Protein AF-A0A0G0Q361-F1 (afdb_monomer)

Nearest PDB structures (foldseek):
  6uvn-assembly1_A  TM=2.676E-01  e=7.810E+00  Vibrio cholerae
  8z0l-assembly1_F  TM=1.669E-01  e=5.696E+00  Selenomonas sp.
  3zus-assembly3_C  TM=1.920E-01  e=8.319E+00  Clostridium botulinum

Foldseek 3Di:
DPPPPAFAAPVPFDDDDPVCVVVVVVVCVVCVVVVNNVPDDDDGDHDNDDDDPQWAWEWEADVVVRDIDIDIDGPVVVVVADKAQDDFDPVVVDTDGRYIYGDDPPDDDDDDDD

Radius of gyration: 15.85 Å; Cα contacts (8 Å, |Δi|>4): 125; chains: 1; bounding box: 40×28×35 Å

pLDDT: mean 84.81, std 16.66, range [27.48, 98.44]

Secondary structure (DSSP, 8-state):
-----PPPBTTTSPPP-GGGHHHHHHHHHHHHHTT-TTT-------BSS---TTEEEEEEEETTTTEEEEEEEEHHHHTTS-EEEEEEE-TTSS-EEEEEEEPSSS--------

Structure (mmCIF, N/CA/C/O backbone):
data_AF-A0A0G0Q361-F1
#
_entry.id   AF-A0A0G0Q361-F1
#
loop_
_atom_site.group_PDB
_atom_site.id
_atom_site.type_symbol
_a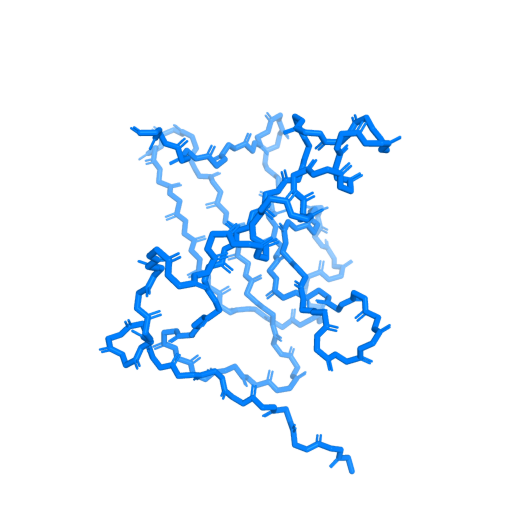tom_site.label_atom_id
_atom_site.label_alt_id
_atom_site.label_comp_id
_atom_site.label_asym_id
_atom_site.label_entity_id
_atom_site.label_seq_id
_atom_site.pdbx_PDB_ins_code
_atom_site.Cartn_x
_atom_site.Cartn_y
_atom_site.Cartn_z
_atom_site.occupancy
_atom_site.B_iso_or_equiv
_atom_site.auth_seq_id
_atom_site.auth_comp_id
_atom_site.auth_asym_id
_atom_site.auth_atom_id
_atom_site.pdbx_PDB_model_num
ATOM 1 N N . MET A 1 1 ? -15.574 -9.344 -19.715 1.00 39.31 1 MET A N 1
ATOM 2 C CA . MET A 1 1 ? -14.691 -9.031 -18.573 1.00 39.31 1 MET A CA 1
ATOM 3 C C . MET A 1 1 ? -15.320 -7.859 -17.848 1.00 39.31 1 MET A C 1
ATOM 5 O O . MET A 1 1 ? -15.777 -6.952 -18.533 1.00 39.31 1 MET A O 1
ATOM 9 N N . ALA A 1 2 ? -15.458 -7.914 -16.521 1.00 37.78 2 ALA A N 1
ATOM 10 C CA . ALA A 1 2 ? -15.893 -6.731 -15.781 1.00 37.78 2 ALA A CA 1
ATOM 11 C C . ALA A 1 2 ? -14.838 -5.635 -16.006 1.00 37.78 2 ALA A C 1
ATOM 13 O O . ALA A 1 2 ? -13.649 -5.967 -15.981 1.00 37.78 2 ALA A O 1
ATOM 14 N N . PRO A 1 3 ? -15.234 -4.388 -16.301 1.00 42.88 3 PRO A N 1
ATOM 15 C CA . PRO A 1 3 ? -14.267 -3.315 -16.460 1.00 42.88 3 PRO A CA 1
ATOM 16 C C . PRO A 1 3 ? -13.468 -3.217 -15.162 1.00 42.88 3 PRO A C 1
ATOM 18 O O . PRO A 1 3 ? -14.051 -3.227 -14.075 1.00 42.88 3 PRO A O 1
ATOM 21 N N . VAL A 1 4 ? -12.140 -3.167 -15.268 1.00 53.62 4 VAL A N 1
ATOM 22 C CA . VAL A 1 4 ? -11.302 -2.773 -14.137 1.00 53.62 4 VAL A CA 1
ATOM 23 C C . VAL A 1 4 ? -11.773 -1.372 -13.771 1.00 53.62 4 VAL A C 1
ATOM 25 O O . VAL A 1 4 ? -11.613 -0.443 -14.561 1.00 53.62 4 VAL A O 1
ATOM 28 N N . LEU A 1 5 ? -12.454 -1.243 -12.630 1.00 57.72 5 LEU A N 1
ATOM 29 C CA . LEU A 1 5 ? -12.892 0.049 -12.123 1.00 57.72 5 LEU A CA 1
ATOM 30 C C . LEU A 1 5 ? -11.631 0.869 -11.861 1.00 57.72 5 LEU A C 1
ATOM 32 O O . LEU A 1 5 ? -10.900 0.637 -10.890 1.00 57.72 5 LEU A O 1
ATOM 36 N N . THR A 1 6 ? -11.362 1.771 -12.800 1.00 76.25 6 THR A N 1
ATOM 37 C CA . THR A 1 6 ? -10.314 2.777 -12.722 1.00 76.25 6 THR A CA 1
ATOM 38 C C . THR A 1 6 ? -10.621 3.622 -11.497 1.00 76.25 6 THR A C 1
ATOM 40 O O . THR A 1 6 ? -11.763 4.045 -11.300 1.00 76.25 6 THR A O 1
ATOM 43 N N . LEU A 1 7 ? -9.634 3.785 -10.619 1.00 86.62 7 LEU A N 1
ATOM 44 C CA . LEU A 1 7 ? -9.838 4.607 -9.433 1.00 86.62 7 LEU A CA 1
ATOM 45 C C . LEU A 1 7 ? -9.864 6.088 -9.835 1.00 86.62 7 LEU A C 1
ATOM 47 O O . LEU A 1 7 ? -9.269 6.455 -10.847 1.00 86.62 7 LEU A O 1
ATOM 51 N N . PRO A 1 8 ? -10.540 6.947 -9.067 1.00 90.00 8 PRO A N 1
ATOM 52 C CA . PRO A 1 8 ? -10.382 8.393 -9.201 1.00 90.00 8 PRO A CA 1
ATOM 53 C C . PRO A 1 8 ? -8.930 8.839 -8.970 1.00 90.00 8 PRO A C 1
ATOM 55 O O . PRO A 1 8 ? -8.146 8.144 -8.305 1.00 90.00 8 PRO A O 1
ATOM 58 N N . ASP A 1 9 ? -8.593 10.022 -9.489 1.00 89.75 9 ASP A N 1
ATOM 59 C CA . ASP A 1 9 ? -7.349 10.694 -9.111 1.00 89.75 9 ASP A CA 1
ATOM 60 C C . ASP A 1 9 ? -7.372 11.083 -7.624 1.00 89.75 9 ASP A C 1
ATOM 62 O O . ASP A 1 9 ? -8.436 11.312 -7.045 1.00 89.75 9 ASP A O 1
ATOM 66 N N . ILE A 1 10 ? -6.203 11.183 -6.982 1.00 90.00 10 ILE A N 1
ATOM 67 C CA . ILE A 1 10 ? -6.123 11.587 -5.568 1.00 90.00 10 ILE A CA 1
ATOM 68 C C . 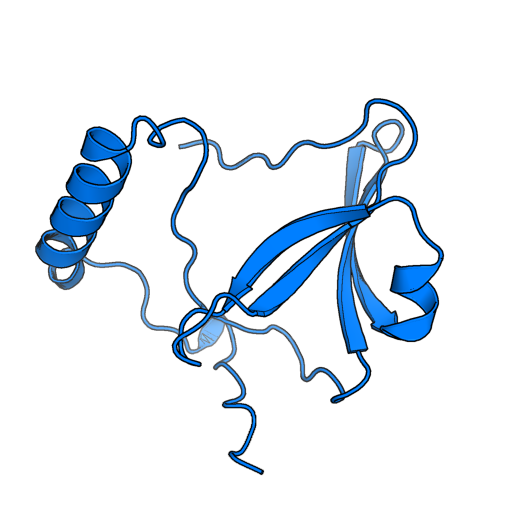ILE A 1 10 ? -6.721 12.978 -5.304 1.00 90.00 10 ILE A C 1
ATOM 70 O O . ILE A 1 10 ? -7.178 13.256 -4.201 1.00 90.00 10 ILE A O 1
ATOM 74 N N . SER A 1 11 ? -6.742 13.866 -6.296 1.00 89.56 11 SER A N 1
ATOM 75 C CA . SER A 1 11 ? -7.393 15.174 -6.172 1.00 89.56 11 SER A CA 1
ATOM 76 C C . SER A 1 11 ? -8.925 15.097 -6.179 1.00 89.56 11 SER A C 1
ATOM 78 O O . SER A 1 11 ? -9.586 16.058 -5.788 1.00 89.56 11 SER A O 1
ATOM 80 N N . GLU A 1 12 ? -9.489 13.956 -6.580 1.00 91.75 12 GLU A N 1
ATOM 81 C CA . GLU A 1 12 ? -10.928 13.729 -6.737 1.00 91.75 12 GLU A CA 1
ATOM 82 C C . GLU A 1 12 ? -11.508 12.809 -5.652 1.00 91.75 12 GLU A C 1
ATOM 84 O O . GLU A 1 12 ? -12.729 12.667 -5.539 1.00 91.75 12 GLU A O 1
ATOM 89 N N . VAL A 1 13 ? -10.660 12.168 -4.841 1.00 92.69 13 VAL A N 1
ATOM 90 C CA . VAL A 1 13 ? -11.130 11.269 -3.783 1.00 92.69 13 VAL A CA 1
ATOM 91 C C . VAL A 1 13 ? -11.696 12.042 -2.604 1.00 92.69 13 VAL A C 1
ATOM 93 O O . VAL A 1 13 ? -11.168 13.070 -2.186 1.00 92.69 13 VAL A O 1
ATOM 96 N N . THR A 1 14 ? -12.773 11.514 -2.021 1.00 93.94 14 THR A N 1
ATOM 97 C CA . THR A 1 14 ? -13.289 12.043 -0.757 1.00 93.94 14 THR A CA 1
ATOM 98 C C . THR A 1 14 ? -12.310 11.681 0.362 1.00 93.94 14 THR A C 1
ATOM 100 O O . THR A 1 14 ? -12.043 10.491 0.547 1.00 93.94 14 THR A O 1
ATOM 103 N N . PRO A 1 15 ? -11.756 12.663 1.099 1.00 94.44 15 PRO A N 1
ATOM 104 C CA . PRO A 1 15 ? -10.854 12.382 2.208 1.00 94.44 15 PRO A CA 1
ATOM 105 C C . PRO A 1 15 ? -11.555 11.609 3.323 1.00 94.44 15 PRO A C 1
ATOM 107 O O . PRO A 1 15 ? -12.773 11.698 3.482 1.00 94.44 15 PRO A O 1
ATOM 110 N N . LEU A 1 16 ? -10.759 10.910 4.133 1.00 94.56 16 LEU A N 1
ATOM 111 C CA . LEU A 1 16 ? -11.252 10.277 5.349 1.00 94.56 16 LEU A CA 1
ATOM 112 C C . LEU A 1 16 ? -11.943 11.306 6.258 1.00 94.56 16 LEU A C 1
ATOM 114 O O . LEU A 1 16 ? -11.420 12.404 6.463 1.00 94.56 16 LEU A O 1
ATOM 118 N N . SER A 1 17 ? -13.093 10.938 6.820 1.00 96.69 17 SER A N 1
ATOM 119 C CA . SER A 1 17 ? -13.892 11.810 7.680 1.00 96.69 17 SER A CA 1
ATOM 120 C C . SER A 1 17 ? -14.510 11.064 8.866 1.00 96.69 17 SER A C 1
ATOM 122 O O . SER A 1 17 ? -14.544 9.836 8.895 1.00 96.69 17 SER A O 1
ATOM 124 N N . ASP A 1 18 ? -15.099 11.801 9.812 1.00 97.88 18 ASP A N 1
ATOM 125 C CA . ASP A 1 18 ? -15.802 11.227 10.974 1.00 97.88 18 ASP A CA 1
ATOM 126 C C . ASP A 1 18 ? -16.949 10.277 10.587 1.00 97.88 18 ASP A C 1
ATOM 128 O O . ASP A 1 18 ? -17.343 9.411 11.367 1.00 97.88 18 ASP A O 1
ATOM 132 N N . LYS A 1 19 ? -17.491 10.408 9.369 1.00 97.81 19 LYS A N 1
ATOM 133 C CA . LYS A 1 19 ? -18.538 9.510 8.856 1.00 97.81 19 LYS A CA 1
ATOM 134 C C . LYS A 1 19 ? -18.035 8.082 8.655 1.00 97.81 19 LYS A C 1
ATOM 136 O O . LYS A 1 19 ? -18.837 7.154 8.684 1.00 97.81 19 LYS A O 1
ATOM 141 N N . ASP A 1 20 ? -16.730 7.919 8.464 1.00 97.88 20 ASP A N 1
ATOM 142 C CA . ASP A 1 20 ? -16.075 6.642 8.205 1.00 97.88 20 ASP A CA 1
ATOM 143 C C . ASP A 1 20 ? -15.642 5.943 9.505 1.00 97.88 20 ASP A C 1
ATOM 145 O O . ASP A 1 20 ? -15.270 4.768 9.479 1.00 97.88 20 ASP A O 1
ATOM 149 N N . GLN A 1 21 ? -15.723 6.635 10.651 1.00 97.50 21 GLN A N 1
ATOM 150 C CA . GLN A 1 21 ? -15.277 6.120 11.948 1.00 97.50 21 GLN A CA 1
ATOM 151 C C . GLN A 1 21 ? -15.914 4.771 12.326 1.00 97.50 21 GLN A C 1
ATOM 153 O O . GLN A 1 21 ? -15.162 3.881 12.720 1.00 97.50 21 GLN A O 1
ATOM 158 N N . PRO A 1 22 ? -17.237 4.543 12.154 1.00 98.38 22 PRO A N 1
ATOM 159 C CA . PRO A 1 22 ? -17.828 3.245 12.483 1.00 98.38 22 PRO A CA 1
ATOM 160 C C . PRO A 1 22 ? -17.197 2.088 11.693 1.00 98.38 22 PRO A C 1
ATOM 162 O O . PRO A 1 22 ? -16.921 1.029 12.248 1.00 98.38 22 PRO A O 1
ATOM 165 N N . MET A 1 23 ? -16.900 2.310 10.408 1.00 97.56 23 MET A N 1
ATOM 166 C CA . MET A 1 23 ? -16.235 1.321 9.557 1.00 97.56 23 MET A CA 1
ATOM 167 C C . MET A 1 23 ? -14.772 1.111 9.975 1.00 97.56 23 MET A C 1
ATOM 169 O O . MET A 1 23 ? -14.303 -0.028 10.016 1.00 97.56 23 MET A O 1
ATOM 173 N N . ILE A 1 24 ? -14.054 2.180 10.337 1.00 97.50 24 ILE A N 1
ATOM 174 C CA . ILE A 1 24 ? -12.683 2.075 10.858 1.00 97.50 24 ILE A CA 1
ATOM 175 C C . ILE A 1 24 ? -12.647 1.245 12.142 1.00 97.50 24 ILE A C 1
ATOM 177 O O . ILE A 1 24 ? -11.791 0.366 12.264 1.00 97.50 24 ILE A O 1
ATOM 181 N N . ASP A 1 25 ? -13.566 1.489 13.076 1.00 98.12 25 ASP A N 1
ATOM 182 C CA . ASP A 1 25 ? -13.640 0.753 14.340 1.00 98.12 25 ASP A CA 1
ATOM 183 C C . ASP A 1 25 ? -13.853 -0.747 14.092 1.00 98.12 25 ASP A C 1
ATOM 185 O O . ASP A 1 25 ? -13.156 -1.585 14.673 1.00 98.12 25 ASP A O 1
ATOM 189 N N . GLU A 1 26 ? -14.734 -1.097 13.150 1.00 98.31 26 GLU A N 1
ATOM 190 C CA . GLU A 1 26 ? -14.949 -2.483 12.732 1.00 98.31 26 GLU A CA 1
ATOM 191 C C . GLU A 1 26 ? -13.678 -3.127 12.153 1.00 98.31 26 GLU A C 1
ATOM 193 O O . GLU A 1 26 ? -13.345 -4.265 12.508 1.00 98.31 26 GLU A O 1
ATOM 198 N N . ILE A 1 27 ? -12.927 -2.414 11.303 1.00 97.25 27 ILE A N 1
ATOM 199 C CA . ILE A 1 27 ? -11.653 -2.905 10.752 1.00 97.25 27 ILE A CA 1
ATOM 200 C C . ILE A 1 27 ? -10.619 -3.101 11.864 1.00 97.25 27 ILE A C 1
ATOM 202 O O . ILE A 1 27 ? -9.962 -4.145 11.912 1.00 97.25 27 ILE A O 1
ATOM 206 N N . ILE A 1 28 ? -10.477 -2.136 12.776 1.00 97.69 28 ILE A N 1
ATOM 207 C CA . ILE A 1 28 ? -9.563 -2.234 13.921 1.00 97.69 28 ILE A CA 1
ATOM 208 C C . ILE A 1 28 ? -9.900 -3.473 14.752 1.00 97.69 28 ILE A C 1
ATOM 210 O O . ILE A 1 28 ? -9.003 -4.240 15.113 1.00 97.69 28 ILE A O 1
ATOM 214 N N . ASP A 1 29 ? -11.179 -3.714 15.022 1.00 98.31 29 ASP A N 1
ATOM 215 C CA . ASP A 1 29 ? -11.621 -4.875 15.782 1.00 98.31 29 ASP A CA 1
ATOM 216 C C . ASP A 1 29 ? -11.338 -6.194 15.050 1.00 98.31 29 ASP A C 1
ATOM 218 O O . ASP A 1 29 ? -10.883 -7.154 15.679 1.00 98.31 29 ASP A O 1
ATOM 222 N N . VAL A 1 30 ? -11.533 -6.256 13.727 1.00 97.75 30 VAL A N 1
ATOM 223 C CA . VAL A 1 30 ? -11.124 -7.410 12.903 1.00 97.75 30 VAL A CA 1
ATOM 224 C C . VAL A 1 30 ? -9.620 -7.651 13.037 1.00 97.75 30 VAL A C 1
ATOM 226 O O . VAL A 1 30 ? -9.199 -8.761 13.375 1.00 97.75 30 VAL A O 1
ATOM 229 N N . LEU A 1 31 ? -8.797 -6.623 12.825 1.00 97.81 31 LEU A N 1
ATOM 230 C CA . LEU A 1 31 ? -7.344 -6.742 12.924 1.00 97.81 31 LEU A CA 1
ATOM 231 C C . LEU A 1 31 ? -6.913 -7.177 14.328 1.00 97.81 31 LEU A C 1
ATOM 233 O O . LEU A 1 31 ? -6.036 -8.034 14.455 1.00 97.81 31 LEU A O 1
ATOM 237 N N . ARG A 1 32 ? -7.559 -6.662 15.380 1.00 98.00 32 ARG A N 1
ATOM 238 C CA . ARG A 1 32 ? -7.302 -7.053 16.771 1.00 98.00 32 ARG A CA 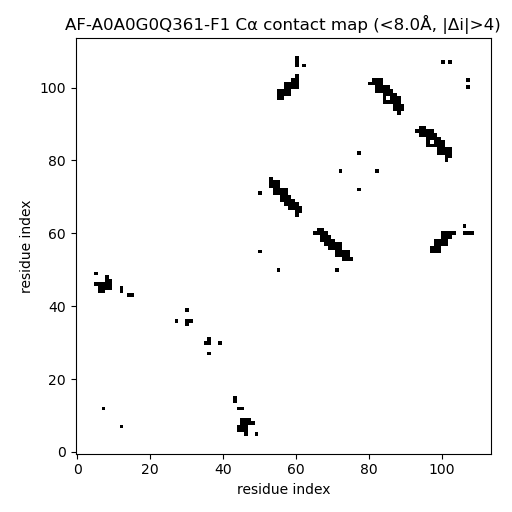1
ATOM 239 C C . ARG A 1 32 ? -7.614 -8.526 17.008 1.00 98.00 32 ARG A C 1
ATOM 241 O O . ARG A 1 32 ? -6.763 -9.236 17.541 1.00 98.00 32 ARG A O 1
ATOM 248 N N . ARG A 1 33 ? -8.786 -9.005 16.575 1.00 98.44 33 ARG A N 1
ATOM 249 C CA . ARG A 1 33 ? -9.201 -10.414 16.733 1.00 98.44 33 ARG A CA 1
ATOM 250 C C . ARG A 1 33 ? -8.238 -11.395 16.068 1.00 98.44 33 ARG A C 1
ATOM 252 O O . ARG A 1 33 ? -8.080 -12.509 16.556 1.00 98.44 33 ARG A O 1
ATOM 259 N N . HIS A 1 34 ? -7.581 -10.979 14.989 1.00 98.19 34 HIS A N 1
ATOM 260 C CA . HIS A 1 34 ? -6.619 -11.804 14.260 1.00 98.19 34 HIS A CA 1
ATOM 261 C C . HIS A 1 34 ? -5.147 -11.514 14.608 1.00 98.19 34 HIS A C 1
ATOM 263 O O . HIS A 1 34 ? -4.262 -12.054 13.950 1.00 98.19 34 HIS A O 1
ATOM 269 N N . GLY A 1 35 ? -4.859 -10.677 15.615 1.00 97.81 35 GLY A N 1
ATOM 270 C CA . GLY A 1 35 ? -3.484 -10.363 16.031 1.00 97.81 35 GLY A CA 1
ATOM 271 C C . GLY A 1 35 ? -2.675 -9.572 14.993 1.00 97.81 35 GLY A C 1
ATOM 272 O O . GLY A 1 35 ? -1.452 -9.658 14.957 1.00 97.81 35 GLY A O 1
ATOM 273 N N . ASN A 1 36 ? -3.352 -8.811 14.135 1.00 97.75 36 ASN A N 1
ATOM 274 C CA . ASN A 1 36 ? -2.793 -8.202 12.928 1.00 97.75 36 ASN A CA 1
ATOM 275 C C . ASN A 1 36 ? -2.673 -6.667 12.982 1.00 97.75 36 ASN A C 1
ATOM 277 O O . ASN A 1 36 ? -2.310 -6.054 11.978 1.00 97.75 36 ASN A O 1
ATOM 281 N N . LEU A 1 37 ? -2.936 -6.040 14.134 1.00 95.25 37 LEU A N 1
ATOM 282 C CA . LEU A 1 37 ? -2.863 -4.576 14.301 1.00 95.25 37 LEU A CA 1
ATOM 283 C C . LEU A 1 37 ? -1.495 -3.979 13.939 1.00 95.25 37 LEU A C 1
ATOM 285 O O . LEU A 1 37 ? -1.427 -2.843 13.493 1.00 95.25 37 LEU A O 1
ATOM 289 N N . ASN A 1 38 ? -0.417 -4.751 14.095 1.00 93.38 38 ASN A N 1
ATOM 290 C CA . ASN A 1 38 ? 0.948 -4.318 13.779 1.00 93.38 38 ASN A CA 1
ATOM 291 C C . ASN A 1 38 ? 1.431 -4.808 12.402 1.00 93.38 38 ASN A C 1
ATOM 293 O O . ASN A 1 38 ? 2.631 -4.802 12.137 1.00 93.38 38 ASN A O 1
ATOM 297 N N . ARG A 1 39 ? 0.524 -5.315 11.557 1.00 93.88 39 ARG A N 1
ATOM 298 C CA . ARG A 1 39 ? 0.869 -5.965 10.284 1.00 93.88 39 ARG A CA 1
ATOM 299 C C . ARG A 1 39 ? 0.129 -5.389 9.082 1.00 93.88 39 ARG A C 1
ATOM 301 O O . ARG A 1 39 ? 0.716 -5.322 8.008 1.00 93.88 39 ARG A O 1
ATOM 308 N N . PHE A 1 40 ? -1.134 -5.003 9.243 1.00 94.62 40 PHE A N 1
ATOM 309 C CA . PHE A 1 40 ? -1.948 -4.435 8.167 1.00 94.62 40 PHE A CA 1
ATOM 310 C C . PHE A 1 40 ? -2.479 -3.054 8.549 1.00 94.62 40 PHE A C 1
ATOM 312 O O . PHE A 1 40 ? -2.602 -2.733 9.729 1.00 94.62 40 PHE A O 1
ATOM 319 N N . GLY A 1 41 ? -2.818 -2.264 7.534 1.00 91.88 41 GLY A N 1
ATOM 320 C CA . GLY A 1 41 ? -3.407 -0.937 7.675 1.00 91.88 41 GLY A CA 1
ATOM 321 C C . GLY A 1 41 ? -4.437 -0.661 6.581 1.00 91.88 41 GLY A C 1
ATOM 322 O O . GLY A 1 41 ? -4.765 -1.544 5.787 1.00 91.88 41 GLY A O 1
ATOM 323 N N . LEU A 1 42 ? -4.936 0.573 6.553 1.00 92.25 42 LEU A N 1
ATOM 324 C CA . LEU A 1 42 ? -5.905 1.058 5.575 1.00 92.25 42 LEU A CA 1
ATOM 325 C C . LEU A 1 42 ? -5.277 2.179 4.740 1.00 92.25 42 LEU A C 1
ATOM 327 O O . LEU A 1 42 ? -4.549 3.016 5.269 1.00 92.25 42 LEU A O 1
ATOM 331 N N . VAL A 1 43 ? -5.580 2.203 3.443 1.00 91.12 43 VAL A N 1
ATOM 332 C CA . VAL A 1 43 ? -5.172 3.268 2.521 1.00 91.12 43 VAL A CA 1
ATOM 333 C C . VAL A 1 43 ? -6.373 3.714 1.698 1.00 91.12 43 VAL A C 1
ATOM 335 O O . VAL A 1 43 ? -7.201 2.893 1.301 1.00 91.12 43 VAL A O 1
ATOM 338 N N . LEU A 1 44 ? -6.469 5.018 1.441 1.00 92.50 44 LEU A N 1
ATOM 339 C CA . LEU A 1 44 ? -7.504 5.571 0.576 1.00 92.50 44 LEU A CA 1
ATOM 340 C C . LEU A 1 44 ? -7.227 5.165 -0.874 1.00 92.50 44 LEU A C 1
ATOM 342 O O . LEU A 1 44 ? -6.136 5.407 -1.393 1.00 92.50 44 LEU A O 1
ATOM 346 N N . LEU A 1 45 ? -8.204 4.543 -1.528 1.00 91.88 45 LEU A N 1
ATOM 347 C CA . LEU A 1 45 ? -8.050 4.070 -2.900 1.00 91.88 45 LEU A CA 1
ATOM 348 C C . LEU A 1 45 ? -8.064 5.249 -3.878 1.00 91.88 45 LEU A C 1
ATOM 350 O O . LEU A 1 45 ? -9.062 5.951 -3.987 1.00 91.88 45 LEU A O 1
ATOM 354 N N . HIS A 1 46 ? -6.971 5.423 -4.611 1.00 90.50 46 HIS A N 1
ATOM 355 C CA . HIS A 1 46 ? -6.817 6.380 -5.704 1.00 90.50 46 HIS A CA 1
ATOM 356 C C . HIS A 1 46 ? -5.818 5.820 -6.728 1.00 90.50 46 HIS A C 1
ATOM 358 O O . HIS A 1 46 ? -5.138 4.824 -6.466 1.00 90.50 46 HIS A O 1
ATOM 364 N N . GLN A 1 47 ? -5.709 6.462 -7.884 1.00 86.88 47 GLN A N 1
ATOM 365 C CA . GLN A 1 47 ? -4.619 6.243 -8.837 1.00 86.88 47 GLN A CA 1
ATOM 366 C C . GLN A 1 47 ? -4.078 7.594 -9.301 1.00 86.88 47 GLN A C 1
ATOM 368 O O . GLN A 1 47 ? -4.819 8.561 -9.338 1.00 86.88 47 GLN A O 1
ATOM 373 N N . HIS A 1 48 ? -2.807 7.674 -9.679 1.00 83.31 48 HIS A N 1
ATOM 374 C CA . HIS A 1 48 ? -2.242 8.911 -10.245 1.00 83.31 48 HIS A CA 1
ATOM 375 C C . HIS A 1 48 ? -2.250 8.918 -11.780 1.00 83.31 48 HIS A C 1
ATOM 377 O O . HIS A 1 48 ? -2.058 9.951 -12.413 1.00 83.31 48 HIS A O 1
ATOM 383 N N . PHE A 1 49 ? -2.402 7.740 -12.385 1.00 83.38 49 PHE A N 1
ATOM 384 C CA . PHE A 1 49 ? -2.425 7.519 -13.825 1.00 83.38 49 PHE A CA 1
ATOM 385 C C . PHE A 1 49 ? -3.004 6.131 -14.120 1.00 83.38 49 PHE A C 1
ATOM 387 O O . PHE A 1 49 ? -3.112 5.284 -13.231 1.00 83.38 49 PHE A O 1
ATOM 394 N N . ASN A 1 50 ? -3.369 5.899 -15.380 1.00 84.12 50 ASN A N 1
ATOM 395 C CA . ASN A 1 50 ? -3.896 4.613 -15.827 1.00 84.12 50 ASN A CA 1
ATOM 396 C C . ASN A 1 50 ? -2.782 3.564 -15.931 1.00 84.12 50 ASN A C 1
ATOM 398 O O . ASN A 1 50 ? -1.692 3.861 -16.417 1.00 84.12 50 ASN A O 1
ATOM 402 N N . LEU A 1 51 ? -3.096 2.332 -15.533 1.00 84.31 51 LEU A N 1
ATOM 403 C CA . LEU A 1 51 ? -2.262 1.150 -15.752 1.00 84.31 51 LEU A CA 1
ATOM 404 C C . LEU A 1 51 ? -2.851 0.313 -16.881 1.00 84.31 51 LEU A C 1
ATOM 406 O O . LEU A 1 51 ? -4.074 0.176 -16.971 1.00 84.31 51 LEU A O 1
ATOM 410 N N . ALA A 1 52 ? -1.996 -0.277 -17.711 1.00 87.81 52 ALA A N 1
ATOM 411 C CA . ALA A 1 52 ? -2.440 -1.300 -18.646 1.00 87.81 52 ALA A CA 1
ATOM 412 C C . ALA A 1 52 ? -2.788 -2.613 -17.919 1.00 87.81 52 ALA A C 1
ATOM 414 O O . ALA A 1 52 ? -2.298 -2.899 -16.824 1.00 87.81 52 ALA A O 1
ATOM 415 N N . ASP A 1 53 ? -3.595 -3.459 -18.561 1.00 86.44 53 ASP A N 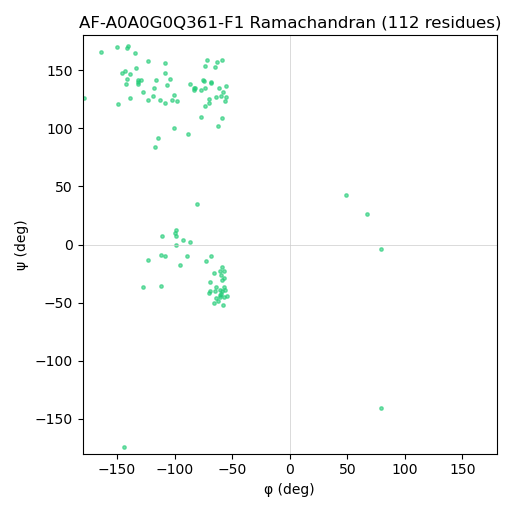1
ATOM 416 C CA . ASP A 1 53 ? -4.017 -4.750 -17.998 1.00 86.44 53 ASP A CA 1
ATOM 417 C C . ASP A 1 53 ? -2.845 -5.704 -17.712 1.00 86.44 53 ASP A C 1
ATOM 419 O O . ASP A 1 53 ? -2.966 -6.604 -16.878 1.00 86.44 53 ASP A O 1
ATOM 423 N N . ASP A 1 54 ? -1.708 -5.524 -18.382 1.00 90.94 54 ASP A N 1
ATOM 424 C CA . ASP A 1 54 ? -0.481 -6.305 -18.210 1.00 90.94 54 ASP A CA 1
ATOM 425 C C . ASP A 1 54 ? 0.568 -5.598 -17.334 1.00 90.94 54 ASP A C 1
ATOM 427 O O . ASP A 1 54 ? 1.699 -6.075 -17.220 1.00 90.94 54 ASP A O 1
ATOM 431 N N . GLU A 1 55 ? 0.196 -4.494 -16.682 1.00 90.12 55 GLU A N 1
ATOM 432 C CA . GLU A 1 55 ? 1.062 -3.710 -15.805 1.00 90.12 55 GLU A CA 1
ATOM 433 C C . GLU A 1 55 ? 0.692 -3.849 -14.327 1.00 90.12 55 GLU A C 1
ATOM 435 O O . GLU A 1 55 ? -0.429 -4.188 -13.942 1.00 90.12 55 GLU A O 1
ATOM 440 N N . VAL A 1 56 ? 1.684 -3.598 -13.482 1.00 91.12 56 VAL A N 1
ATOM 441 C CA . VAL A 1 56 ? 1.570 -3.551 -12.025 1.00 91.12 56 VAL A CA 1
ATOM 442 C C . VAL A 1 56 ? 2.452 -2.424 -11.507 1.00 91.12 56 VAL A C 1
ATOM 444 O O . VAL A 1 56 ? 3.537 -2.183 -12.044 1.00 91.12 56 VAL A O 1
ATOM 447 N N . LEU A 1 57 ? 1.992 -1.715 -10.475 1.00 92.38 57 LEU A N 1
ATOM 448 C CA . LEU A 1 57 ? 2.831 -0.725 -9.813 1.00 92.38 57 LEU A CA 1
ATOM 449 C C . LEU A 1 57 ? 3.882 -1.420 -8.965 1.00 92.38 57 LEU A C 1
ATOM 451 O O . LEU A 1 57 ? 3.600 -2.352 -8.210 1.00 92.38 57 LEU A O 1
ATOM 455 N N . VAL A 1 58 ? 5.101 -0.926 -9.085 1.00 92.69 58 VAL A N 1
ATOM 456 C CA . VAL A 1 58 ? 6.216 -1.382 -8.285 1.00 92.69 58 VAL A CA 1
ATOM 457 C C . VAL A 1 58 ? 6.830 -0.220 -7.551 1.00 92.69 58 VAL A C 1
ATOM 459 O O . VAL A 1 58 ? 7.276 0.743 -8.172 1.00 92.69 58 VAL A O 1
ATOM 462 N N . GLU A 1 59 ? 6.892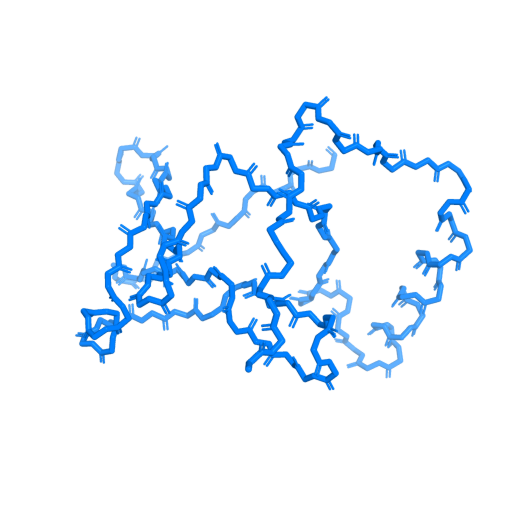 -0.366 -6.235 1.00 92.25 59 GLU A N 1
ATOM 463 C CA . GLU A 1 59 ? 7.707 0.458 -5.363 1.00 92.25 59 GLU A CA 1
ATOM 464 C C . GLU A 1 59 ? 9.124 -0.129 -5.273 1.00 92.25 59 GLU A C 1
ATOM 466 O O . GLU A 1 59 ? 9.333 -1.340 -5.174 1.00 92.25 59 GLU A O 1
ATOM 471 N N . SER A 1 60 ? 10.131 0.730 -5.318 1.00 91.44 60 SER A N 1
ATOM 472 C CA . SER A 1 60 ? 11.529 0.386 -5.068 1.00 91.44 60 SER A CA 1
ATOM 473 C C . SER A 1 60 ? 12.126 1.388 -4.093 1.00 91.44 60 SER A C 1
ATOM 475 O O . SER A 1 60 ? 11.873 2.588 -4.208 1.00 91.44 60 SER A O 1
ATOM 477 N N . THR A 1 61 ? 12.922 0.897 -3.144 1.00 90.44 61 THR A N 1
ATOM 478 C CA . THR A 1 61 ? 13.624 1.731 -2.162 1.00 90.44 61 THR A CA 1
ATOM 479 C C . THR A 1 61 ? 15.113 1.747 -2.474 1.00 90.44 61 THR A C 1
ATOM 481 O O . THR A 1 61 ? 15.756 0.702 -2.474 1.00 90.44 61 THR A O 1
ATOM 484 N N . ASP A 1 62 ? 15.654 2.938 -2.701 1.00 88.94 62 ASP A N 1
ATOM 485 C CA . ASP A 1 62 ? 17.086 3.212 -2.723 1.00 88.94 62 ASP A CA 1
ATOM 486 C C . ASP A 1 62 ? 17.466 3.834 -1.374 1.00 88.94 62 ASP A C 1
ATOM 488 O O . ASP A 1 62 ? 17.203 5.014 -1.115 1.00 88.94 62 ASP A O 1
ATOM 492 N N . LYS A 1 63 ? 18.030 3.022 -0.470 1.00 86.12 63 LYS A N 1
ATOM 493 C CA . LYS A 1 63 ? 18.407 3.476 0.877 1.00 86.12 63 LYS A CA 1
ATOM 494 C C . LYS A 1 63 ? 19.587 4.444 0.871 1.00 86.12 63 LYS A C 1
ATOM 496 O O . LYS A 1 63 ? 19.625 5.323 1.733 1.00 86.12 63 LYS A O 1
ATOM 501 N N . GLU A 1 64 ? 20.520 4.297 -0.067 1.00 89.25 64 GLU A N 1
ATOM 502 C CA . GLU A 1 64 ? 21.710 5.148 -0.169 1.00 89.25 64 GLU A CA 1
ATOM 503 C C . GLU A 1 64 ? 21.296 6.580 -0.509 1.00 89.25 64 GLU A C 1
ATOM 505 O O . GLU A 1 64 ? 21.622 7.521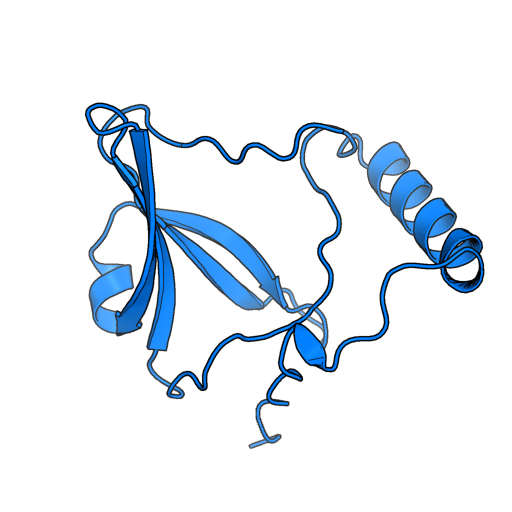 0.216 1.00 89.25 64 GLU A O 1
ATOM 510 N N . ASN A 1 65 ? 20.462 6.722 -1.539 1.00 91.81 65 ASN A N 1
ATOM 511 C CA . ASN A 1 65 ? 19.930 8.011 -1.973 1.00 91.81 65 ASN A CA 1
ATOM 512 C C . ASN A 1 65 ? 18.652 8.419 -1.227 1.00 91.81 65 ASN A C 1
ATOM 514 O O . ASN A 1 65 ? 18.059 9.454 -1.535 1.00 91.81 65 ASN A O 1
ATOM 518 N N . ARG A 1 66 ? 18.203 7.610 -0.255 1.00 90.31 66 ARG A N 1
ATOM 519 C CA . ARG A 1 66 ? 16.982 7.815 0.546 1.00 90.31 66 ARG A CA 1
ATOM 520 C C . ARG A 1 66 ? 15.760 8.144 -0.316 1.00 90.31 66 ARG A C 1
ATOM 522 O O . ARG A 1 66 ? 14.982 9.040 0.009 1.00 90.31 66 ARG A O 1
ATOM 529 N N . THR A 1 67 ? 15.615 7.429 -1.424 1.00 88.12 67 THR A N 1
ATOM 530 C CA . THR A 1 67 ? 14.580 7.670 -2.427 1.00 88.12 67 THR A CA 1
ATOM 531 C C . THR A 1 67 ? 13.672 6.455 -2.531 1.00 88.12 67 THR A C 1
ATOM 533 O O . THR A 1 67 ? 14.139 5.322 -2.615 1.00 88.12 67 THR A O 1
ATOM 536 N N . GLN A 1 68 ? 12.364 6.691 -2.558 1.00 89.62 68 GLN A N 1
ATOM 537 C CA . GLN A 1 68 ? 11.389 5.691 -2.976 1.00 89.62 68 GLN A CA 1
ATOM 538 C C . GLN A 1 68 ? 10.860 6.075 -4.352 1.00 89.62 68 GLN A C 1
ATOM 540 O O . GLN A 1 68 ? 10.608 7.247 -4.629 1.00 89.62 68 GLN A O 1
ATOM 545 N N . THR A 1 69 ? 10.732 5.095 -5.237 1.00 91.25 69 THR A N 1
ATOM 546 C CA . THR A 1 69 ? 10.177 5.292 -6.578 1.00 91.25 69 THR A CA 1
ATOM 547 C C . THR A 1 69 ? 9.070 4.291 -6.810 1.00 91.25 69 THR A C 1
ATOM 549 O O . THR A 1 69 ? 9.280 3.096 -6.619 1.00 91.25 69 THR A O 1
ATOM 552 N N . THR A 1 70 ? 7.935 4.782 -7.295 1.00 90.50 70 THR A N 1
ATOM 553 C CA . THR A 1 70 ? 6.820 3.950 -7.738 1.00 90.50 70 THR A CA 1
ATOM 554 C C . THR A 1 70 ? 6.658 4.101 -9.241 1.00 90.50 70 THR A C 1
ATOM 556 O O . THR A 1 70 ? 6.519 5.216 -9.741 1.00 90.50 70 THR A O 1
ATOM 559 N N . LYS A 1 71 ? 6.695 2.988 -9.975 1.00 91.31 71 LYS A N 1
ATOM 560 C CA . LYS A 1 71 ? 6.552 2.979 -11.437 1.00 91.31 71 LYS A CA 1
ATOM 561 C C . LYS A 1 71 ? 5.760 1.764 -11.921 1.00 91.31 71 LYS A C 1
ATOM 563 O O . LYS A 1 71 ? 5.850 0.708 -11.294 1.00 91.31 71 LYS A O 1
ATOM 568 N N . PRO A 1 72 ? 5.017 1.874 -13.032 1.00 91.88 72 PRO A N 1
ATOM 569 C CA . PRO A 1 72 ? 4.451 0.705 -13.686 1.00 91.88 72 PRO A CA 1
ATOM 570 C C . PRO A 1 72 ? 5.568 -0.148 -14.295 1.00 91.88 72 PRO A C 1
ATOM 572 O O . PRO A 1 72 ? 6.516 0.378 -14.883 1.00 91.88 72 PRO A O 1
ATOM 575 N N . ILE A 1 73 ? 5.451 -1.466 -14.163 1.00 93.06 73 ILE A N 1
ATOM 576 C CA . ILE A 1 73 ? 6.239 -2.439 -14.926 1.00 93.06 73 ILE A CA 1
ATOM 577 C C . ILE A 1 73 ? 5.324 -3.542 -15.458 1.00 93.06 73 ILE A C 1
ATOM 579 O O . ILE A 1 73 ? 4.208 -3.716 -14.967 1.00 93.06 73 ILE A O 1
ATOM 583 N N . LYS A 1 74 ? 5.805 -4.327 -16.426 1.00 93.25 74 LYS A N 1
ATOM 584 C CA . LYS A 1 74 ? 5.074 -5.496 -16.922 1.00 93.25 74 LYS A CA 1
ATOM 585 C C . LYS A 1 74 ? 5.002 -6.587 -15.857 1.00 93.25 74 LYS A C 1
ATOM 587 O O . LYS A 1 74 ? 5.990 -6.876 -15.180 1.00 93.25 74 LYS A O 1
ATOM 592 N N . LYS A 1 75 ? 3.845 -7.242 -15.749 1.00 91.00 75 LYS A N 1
ATOM 593 C CA . LYS A 1 75 ? 3.634 -8.386 -14.844 1.00 91.00 75 LYS A CA 1
ATOM 594 C C . LYS A 1 75 ? 4.633 -9.516 -15.112 1.00 91.00 75 LYS A C 1
ATOM 596 O O . LYS A 1 75 ? 5.143 -10.120 -14.170 1.00 91.00 75 LYS A O 1
ATOM 601 N N . ASP A 1 76 ? 4.976 -9.739 -16.380 1.00 93.62 76 ASP A N 1
ATOM 602 C CA . ASP A 1 76 ? 5.977 -10.736 -16.773 1.00 93.62 76 ASP A CA 1
ATOM 603 C C . ASP A 1 76 ? 7.379 -10.398 -16.251 1.00 93.62 76 ASP A C 1
ATOM 605 O O . ASP A 1 76 ? 8.107 -11.300 -15.833 1.00 93.62 76 ASP A O 1
ATOM 609 N N . ASP A 1 77 ? 7.751 -9.117 -16.214 1.00 93.06 77 ASP A N 1
ATOM 610 C CA . ASP A 1 77 ? 9.032 -8.684 -15.650 1.00 93.06 77 ASP A CA 1
ATOM 611 C C . ASP A 1 77 ? 9.048 -8.839 -14.127 1.00 93.06 77 ASP A C 1
ATOM 613 O O . ASP A 1 77 ? 10.028 -9.350 -13.581 1.00 93.06 77 ASP A O 1
ATOM 617 N N . LEU A 1 78 ? 7.947 -8.489 -13.444 1.00 90.75 78 LEU A N 1
ATOM 618 C CA . LEU A 1 78 ? 7.813 -8.664 -11.992 1.00 90.75 78 LEU A CA 1
ATOM 619 C C . LEU A 1 78 ? 8.030 -10.126 -11.580 1.00 90.75 78 LEU A C 1
ATOM 621 O O . LEU A 1 78 ? 8.689 -10.390 -10.574 1.00 90.75 78 LEU A O 1
ATOM 625 N N . SER A 1 79 ? 7.530 -11.081 -12.376 1.00 88.94 79 SER A N 1
ATOM 626 C CA . SER A 1 79 ? 7.654 -12.519 -12.087 1.00 88.94 79 SER A CA 1
ATOM 627 C C . SER A 1 79 ? 9.107 -13.007 -11.966 1.00 88.94 79 SER A C 1
ATOM 629 O O . SER A 1 79 ? 9.366 -14.049 -11.366 1.00 88.94 79 SER A O 1
ATOM 631 N N . ARG A 1 80 ? 10.065 -12.244 -12.510 1.00 90.81 80 ARG A N 1
ATOM 632 C CA . ARG A 1 80 ? 11.505 -12.545 -12.506 1.00 90.81 80 ARG A CA 1
ATOM 633 C C . ARG A 1 80 ? 12.271 -11.800 -11.410 1.00 90.81 80 ARG A C 1
ATOM 635 O O . ARG A 1 80 ? 13.488 -11.942 -11.319 1.00 90.81 80 ARG A O 1
ATOM 642 N N . MET A 1 81 ? 11.590 -10.988 -10.602 1.00 89.62 81 MET A N 1
ATOM 643 C CA . MET A 1 81 ? 12.191 -10.137 -9.574 1.00 89.62 81 MET A CA 1
ATOM 644 C C . MET A 1 81 ? 11.890 -10.670 -8.173 1.00 89.62 81 MET A C 1
ATOM 646 O O . MET A 1 81 ? 10.811 -11.202 -7.917 1.00 89.62 81 MET A O 1
ATOM 650 N N . ASN A 1 82 ? 12.819 -10.470 -7.235 1.00 91.00 82 ASN A N 1
ATOM 651 C CA . ASN A 1 82 ? 12.551 -10.714 -5.821 1.00 91.00 82 ASN A CA 1
ATOM 652 C C . ASN A 1 82 ? 11.713 -9.565 -5.251 1.00 91.00 82 ASN A C 1
ATOM 654 O O . ASN A 1 82 ? 12.199 -8.439 -5.107 1.00 91.00 82 ASN A O 1
ATOM 658 N N . HIS A 1 83 ? 10.456 -9.852 -4.941 1.00 90.50 83 HIS A N 1
ATOM 659 C CA . HIS A 1 83 ? 9.494 -8.830 -4.577 1.00 90.50 83 HIS A CA 1
ATOM 660 C C . HIS A 1 83 ? 8.564 -9.277 -3.451 1.00 90.50 83 HIS A C 1
ATOM 662 O O . HIS A 1 83 ? 8.558 -10.428 -3.014 1.00 90.50 83 HIS A O 1
ATOM 668 N N . THR A 1 84 ? 7.809 -8.335 -2.904 1.00 92.38 84 THR A N 1
ATOM 669 C CA . THR A 1 84 ? 6.817 -8.590 -1.862 1.00 92.38 84 THR A CA 1
ATOM 670 C C . THR A 1 84 ? 5.584 -7.764 -2.152 1.00 92.38 84 THR A C 1
ATOM 672 O O . THR A 1 84 ? 5.672 -6.552 -2.312 1.00 92.38 84 THR A O 1
ATOM 675 N N . GLU A 1 85 ? 4.435 -8.424 -2.208 1.00 92.12 85 GLU A N 1
ATOM 676 C CA . GLU A 1 85 ? 3.145 -7.752 -2.308 1.00 92.12 85 GLU A CA 1
ATOM 677 C C . GLU A 1 85 ? 2.909 -6.916 -1.049 1.00 92.12 85 GLU A C 1
ATOM 679 O O . GLU A 1 85 ? 3.023 -7.423 0.071 1.00 92.12 85 GLU A O 1
ATOM 684 N N . THR A 1 86 ? 2.607 -5.632 -1.231 1.00 90.19 86 THR A N 1
ATOM 685 C CA . THR A 1 86 ? 2.385 -4.692 -0.119 1.00 90.19 86 THR A CA 1
ATOM 686 C C . THR A 1 86 ? 1.019 -4.019 -0.176 1.00 90.19 86 THR A C 1
ATOM 688 O O . THR A 1 86 ? 0.590 -3.434 0.816 1.00 90.19 86 THR A O 1
ATOM 691 N N . SER A 1 87 ? 0.305 -4.123 -1.303 1.00 90.38 87 SER A N 1
ATOM 692 C CA . SER A 1 87 ? -1.036 -3.565 -1.469 1.00 90.38 87 SER A CA 1
ATOM 693 C C . SER A 1 87 ? -1.929 -4.485 -2.292 1.00 90.38 87 SER A C 1
ATOM 695 O O . SER A 1 87 ? -1.511 -5.016 -3.327 1.00 90.38 87 SER A O 1
ATOM 697 N N . TRP A 1 88 ? -3.179 -4.626 -1.848 1.00 90.06 88 TRP A N 1
ATOM 698 C CA . TRP A 1 88 ? -4.191 -5.464 -2.478 1.00 90.06 88 TRP A CA 1
ATOM 699 C C . TRP A 1 88 ? -5.505 -4.711 -2.657 1.00 90.06 88 TRP A C 1
ATOM 701 O O . TRP A 1 88 ? -5.970 -4.009 -1.761 1.00 90.06 88 TRP A O 1
ATOM 711 N N . ARG A 1 89 ? -6.144 -4.931 -3.803 1.00 87.81 89 ARG A N 1
ATOM 712 C CA . ARG A 1 89 ? -7.534 -4.574 -4.078 1.00 87.81 89 ARG A CA 1
ATOM 713 C C . ARG A 1 89 ? -8.458 -5.660 -3.538 1.00 87.81 89 ARG A C 1
ATOM 715 O O . ARG A 1 89 ? -8.196 -6.844 -3.743 1.00 87.81 89 ARG A O 1
ATOM 722 N N . LEU A 1 90 ? -9.512 -5.256 -2.830 1.00 89.31 90 LEU A N 1
ATOM 723 C CA . LEU A 1 90 ? -10.470 -6.164 -2.180 1.00 89.31 90 LEU A CA 1
ATOM 724 C C . LEU A 1 90 ? -11.866 -6.132 -2.826 1.00 89.31 90 LEU A C 1
ATOM 726 O O . LEU A 1 90 ? -12.708 -6.974 -2.524 1.00 89.31 90 LEU A O 1
ATOM 730 N N . ASP A 1 91 ? -12.110 -5.195 -3.743 1.00 85.25 91 ASP A N 1
ATOM 731 C CA . ASP A 1 91 ? -13.388 -4.962 -4.429 1.00 85.25 91 ASP A CA 1
ATOM 732 C C . ASP A 1 91 ? -13.793 -6.085 -5.396 1.00 85.25 91 ASP A C 1
ATOM 734 O O . ASP A 1 91 ? -14.934 -6.142 -5.847 1.00 85.25 91 ASP A O 1
ATOM 738 N N . THR A 1 92 ? -12.894 -7.028 -5.672 1.00 80.81 92 THR A N 1
ATOM 739 C CA . THR A 1 92 ? -13.164 -8.205 -6.511 1.00 80.81 92 THR A CA 1
ATOM 740 C C . THR A 1 92 ? -13.611 -9.431 -5.703 1.00 80.81 92 THR A C 1
ATOM 742 O O . THR A 1 92 ? -13.797 -10.515 -6.258 1.00 80.81 92 THR A O 1
ATOM 745 N N . GLY A 1 93 ? -13.775 -9.288 -4.382 1.00 80.25 93 GLY A N 1
ATOM 746 C CA . GLY A 1 93 ? -14.148 -10.370 -3.464 1.00 80.25 93 GLY A CA 1
ATOM 747 C C . GLY A 1 93 ? -12.991 -11.300 -3.080 1.00 80.25 93 GLY A C 1
ATOM 748 O O . GLY A 1 93 ? -13.166 -12.188 -2.246 1.00 80.25 93 GLY A O 1
ATOM 749 N N . LYS A 1 94 ? -11.801 -11.103 -3.659 1.00 82.31 94 LYS A N 1
ATOM 750 C CA . LYS A 1 94 ? -10.543 -11.746 -3.260 1.00 82.31 94 LYS A CA 1
ATOM 751 C C . LYS A 1 94 ? -9.421 -10.706 -3.301 1.00 82.31 94 LYS A C 1
ATOM 753 O O . LYS A 1 94 ? -9.455 -9.856 -4.184 1.00 82.31 94 LYS A O 1
ATOM 758 N N . PRO A 1 95 ? -8.413 -10.776 -2.415 1.00 84.62 95 PRO A N 1
ATOM 759 C CA . PRO A 1 95 ? -7.245 -9.914 -2.530 1.00 84.62 95 PRO A CA 1
ATOM 760 C C . PRO A 1 95 ? -6.584 -10.075 -3.900 1.00 84.62 95 PRO A C 1
ATOM 762 O O . PRO A 1 95 ? -6.216 -11.182 -4.293 1.00 84.62 95 PRO A O 1
ATOM 765 N N . MET A 1 96 ? -6.445 -8.970 -4.623 1.00 83.38 96 MET A N 1
ATOM 766 C CA . MET A 1 96 ? -5.723 -8.900 -5.890 1.00 83.38 96 MET A CA 1
ATOM 767 C C . MET A 1 96 ? -4.564 -7.923 -5.761 1.00 83.38 96 MET A C 1
ATOM 769 O O . MET A 1 96 ? -4.775 -6.787 -5.346 1.00 83.38 96 MET A O 1
ATOM 773 N N . MET A 1 97 ? -3.351 -8.352 -6.113 1.00 82.31 97 MET A N 1
ATOM 774 C CA . MET A 1 97 ? -2.149 -7.518 -6.020 1.00 82.31 97 MET A CA 1
ATOM 775 C C . MET A 1 97 ? -2.327 -6.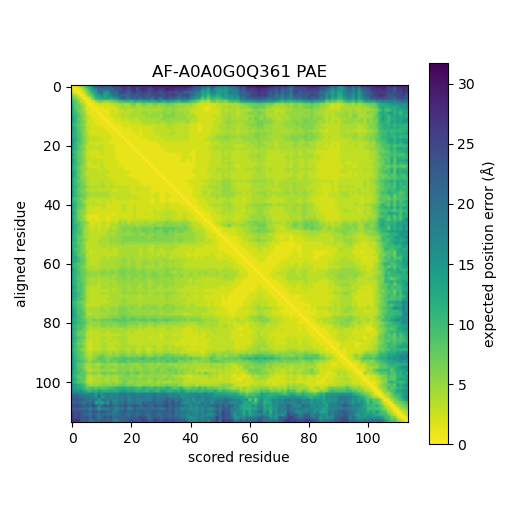207 -6.803 1.00 82.31 97 MET A C 1
ATOM 777 O O . MET A 1 97 ? -2.667 -6.224 -7.986 1.00 82.31 97 MET A O 1
ATOM 781 N N . ALA A 1 98 ? -2.083 -5.082 -6.129 1.00 82.56 98 ALA A N 1
ATOM 782 C CA . ALA A 1 98 ? -2.167 -3.734 -6.692 1.00 82.56 98 ALA A CA 1
ATOM 783 C C . ALA A 1 98 ? -0.794 -3.058 -6.793 1.00 82.56 98 ALA A C 1
ATOM 785 O O . ALA A 1 98 ? -0.533 -2.313 -7.736 1.00 82.56 98 ALA A O 1
ATOM 786 N N . CYS A 1 99 ? 0.081 -3.326 -5.821 1.00 87.06 99 CYS A N 1
ATOM 787 C CA . CYS A 1 99 ? 1.449 -2.827 -5.791 1.00 87.06 99 CYS A CA 1
ATOM 788 C C . CYS A 1 99 ? 2.381 -3.863 -5.160 1.00 87.06 99 CYS A C 1
ATOM 790 O O . CYS A 1 99 ? 1.988 -4.603 -4.249 1.00 87.06 99 CYS A O 1
ATOM 792 N N . SER A 1 100 ? 3.622 -3.886 -5.634 1.00 85.94 100 SER A N 1
ATOM 793 C CA . SER A 1 100 ? 4.678 -4.751 -5.128 1.00 85.94 100 SER A CA 1
ATOM 794 C C . SER A 1 100 ? 5.942 -3.958 -4.806 1.00 85.94 100 SER A C 1
ATOM 796 O O . SER A 1 100 ? 6.327 -3.061 -5.547 1.00 85.94 100 SER A O 1
ATOM 798 N N . CYS A 1 101 ? 6.630 -4.319 -3.728 1.00 88.38 101 CYS A N 1
ATOM 799 C CA . CYS A 1 101 ? 7.908 -3.737 -3.337 1.00 88.38 101 CYS A CA 1
ATOM 800 C C . CYS A 1 101 ? 9.064 -4.636 -3.803 1.00 88.38 101 CYS A C 1
ATOM 802 O O . CYS A 1 101 ? 9.103 -5.821 -3.455 1.00 88.38 101 CYS A O 1
ATOM 804 N N . ILE A 1 102 ? 10.006 -4.096 -4.582 1.00 87.31 102 ILE A N 1
ATOM 805 C CA . ILE A 1 102 ? 11.251 -4.797 -4.936 1.00 87.31 102 ILE A CA 1
ATOM 806 C C . ILE A 1 102 ? 12.267 -4.639 -3.808 1.00 87.31 102 ILE A C 1
ATOM 808 O O . ILE A 1 102 ? 12.504 -3.535 -3.316 1.00 87.31 102 ILE A O 1
ATOM 812 N N . LYS A 1 103 ? 12.915 -5.753 -3.454 1.00 77.75 103 LYS A N 1
ATOM 813 C CA . LYS A 1 103 ? 13.956 -5.798 -2.424 1.00 77.75 103 LYS A CA 1
ATOM 814 C C . LYS A 1 103 ? 15.350 -5.807 -3.043 1.00 77.75 103 LYS A C 1
ATOM 816 O O . LYS A 1 103 ? 15.662 -6.682 -3.851 1.00 77.75 103 LYS A O 1
ATOM 821 N N . PHE A 1 104 ? 16.210 -4.908 -2.575 1.00 71.88 104 PHE A N 1
ATOM 822 C CA . PHE A 1 104 ? 17.650 -4.918 -2.840 1.00 71.88 104 PHE A CA 1
ATOM 823 C C . PHE A 1 104 ? 18.392 -5.181 -1.515 1.00 71.88 104 PHE A C 1
ATOM 825 O O . PHE A 1 104 ? 18.651 -4.257 -0.760 1.00 71.88 104 PHE A O 1
ATOM 832 N N . GLY A 1 105 ? 18.683 -6.446 -1.178 1.00 69.38 105 GLY A N 1
ATOM 833 C CA . GLY A 1 105 ? 19.237 -6.811 0.143 1.00 69.38 105 GLY A CA 1
ATOM 834 C C . GLY A 1 105 ? 18.176 -6.863 1.258 1.00 69.38 105 GLY A C 1
ATOM 835 O O . GLY A 1 105 ? 17.057 -7.312 1.010 1.00 69.38 105 GLY A O 1
ATOM 836 N N . ASP A 1 106 ? 18.501 -6.397 2.473 1.00 55.53 106 ASP A N 1
ATOM 837 C CA . ASP A 1 106 ? 17.604 -6.360 3.656 1.00 55.53 106 ASP A CA 1
ATOM 838 C C . ASP A 1 106 ? 16.632 -5.152 3.635 1.00 55.53 106 ASP A C 1
ATOM 840 O O . ASP A 1 106 ? 16.314 -4.518 4.651 1.00 55.53 106 ASP A O 1
ATOM 844 N N . ASP A 1 107 ? 16.184 -4.767 2.444 1.00 57.78 107 ASP A N 1
ATOM 845 C CA . ASP A 1 107 ? 15.553 -3.476 2.191 1.00 57.78 107 ASP A CA 1
ATOM 846 C C . ASP A 1 107 ? 14.027 -3.567 2.079 1.00 57.78 107 ASP A C 1
ATOM 848 O O . ASP A 1 107 ? 13.497 -4.321 1.268 1.00 57.78 107 ASP A O 1
ATOM 852 N N . HIS A 1 108 ? 13.331 -2.776 2.909 1.00 52.22 108 HIS A N 1
ATOM 853 C C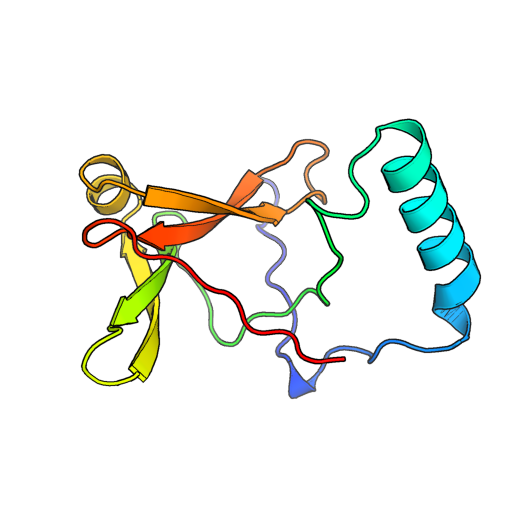A . HIS A 1 108 ? 11.942 -2.307 2.762 1.00 52.22 108 HIS A CA 1
ATOM 854 C C . HIS A 1 108 ? 11.605 -1.388 3.957 1.00 52.22 108 HIS A C 1
ATOM 856 O O . HIS A 1 108 ? 11.758 -1.816 5.104 1.00 52.22 108 HIS A O 1
ATOM 862 N N . GLN A 1 109 ? 11.125 -0.159 3.720 1.00 42.91 109 GLN A N 1
ATOM 863 C CA . GLN A 1 109 ? 10.383 0.627 4.720 1.00 42.91 109 GLN A CA 1
ATOM 864 C C . GLN A 1 109 ? 9.349 1.542 4.056 1.00 42.91 109 GLN A C 1
ATOM 866 O O . GLN A 1 109 ? 9.709 2.448 3.317 1.00 42.91 109 GLN A O 1
ATOM 871 N N . HIS A 1 110 ? 8.082 1.361 4.426 1.00 45.50 110 HIS A N 1
ATOM 872 C CA . HIS A 1 110 ? 7.053 2.395 4.337 1.00 45.50 110 HIS A CA 1
ATOM 873 C C . HIS A 1 110 ? 7.138 3.303 5.571 1.00 45.50 110 HIS A C 1
ATOM 875 O O . HIS A 1 110 ? 7.229 2.811 6.699 1.00 45.50 110 HIS A O 1
ATOM 881 N N . LEU A 1 111 ? 7.067 4.623 5.377 1.00 34.19 111 LEU A N 1
ATOM 882 C CA . LEU A 1 111 ? 7.023 5.598 6.467 1.00 34.19 111 LEU A C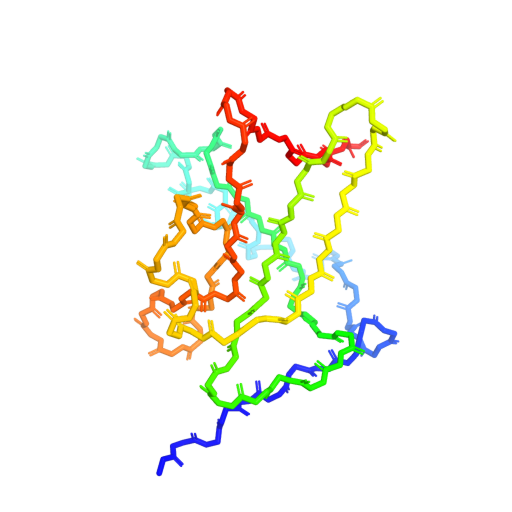A 1
ATOM 883 C C . LEU A 1 111 ? 5.696 6.366 6.445 1.00 34.19 111 LEU A C 1
ATOM 885 O O . LEU A 1 111 ? 5.612 7.474 5.930 1.00 34.19 111 LEU A O 1
ATOM 889 N N . SER A 1 112 ? 4.657 5.794 7.049 1.00 29.61 112 SER A N 1
ATOM 890 C CA . SER A 1 112 ? 3.518 6.560 7.559 1.00 29.61 112 SER A CA 1
ATOM 891 C C . SER A 1 112 ? 3.847 6.969 8.996 1.00 29.61 112 SER A C 1
ATOM 893 O O . SER A 1 112 ? 3.700 6.170 9.921 1.00 29.61 112 SER A O 1
ATOM 895 N N . ARG A 1 113 ? 4.380 8.181 9.193 1.00 27.48 113 ARG A N 1
ATOM 896 C CA . ARG A 1 113 ? 4.399 8.788 10.534 1.00 27.48 113 ARG A CA 1
ATOM 897 C C . ARG A 1 113 ? 2.995 9.317 10.824 1.00 27.48 113 ARG A C 1
ATOM 899 O O . ARG A 1 113 ? 2.403 9.925 9.937 1.00 27.48 113 ARG A O 1
ATOM 906 N N . GLY A 1 114 ? 2.491 9.001 12.020 1.00 34.91 114 GLY A N 1
ATOM 907 C CA . GLY A 1 114 ? 1.213 9.505 12.529 1.00 34.91 114 GLY A CA 1
ATOM 908 C C . GLY A 1 114 ? 1.161 11.020 12.635 1.00 34.91 114 GLY A C 1
ATOM 909 O O . GLY A 1 114 ? 2.241 11.656 12.601 1.00 34.91 114 GLY A O 1
#

Mean predicted aligned error: 6.23 Å

Sequence (114 aa):
MAPVLTLPDISEVTPLSDKDQPMIDEIIDVLRRHGNLNRFGLVLLHQHFNLADDEVLVESTDKENRTQTTKPIKKDDLSRMNHTETSWRLDTGKPMMACSCIKFGDDHQHLSRG

Solvent-accessible surface area (backbone atoms only — not comparable to full-atom values): 7422 Å² total; per-residue (Å²): 129,82,77,80,80,76,57,50,43,69,93,70,48,84,74,92,51,83,86,48,44,69,60,51,52,53,50,52,51,52,29,52,77,69,75,30,66,92,74,60,86,86,78,87,82,51,33,95,69,90,75,57,96,62,43,37,38,33,38,38,68,40,75,90,79,70,41,76,48,77,45,78,42,49,50,76,60,52,75,76,49,66,64,42,82,77,38,63,44,58,91,78,81,48,82,37,84,53,30,31,36,46,46,73,78,99,47,83,83,87,82,83,77,133